Protein AF-A0A842HG14-F1 (afdb_monomer)

Solvent-accessible surface area (backbone atoms only — not comparable to full-atom values): 7677 Å² total; per-residue (Å²): 126,83,76,80,70,75,18,60,29,39,35,36,67,44,61,59,53,73,68,56,35,52,53,49,46,55,50,49,53,50,53,37,66,76,73,44,48,78,63,46,77,57,98,76,32,43,32,33,39,50,93,86,57,79,67,58,69,60,48,26,53,52,16,56,80,34,68,66,30,31,41,40,39,37,35,38,39,71,88,88,61,50,36,40,35,43,30,47,25,38,62,49,42,72,54,77,46,79,43,35,77,90,41,92,61,29,53,62,54,43,24,59,72,45,73,44,46,59,76,51,33,75,77,50,71,53,69,87,58,89,68,75,74,89,126

Radius of gyration: 14.95 Å; Cα contacts (8 Å, |Δi|>4): 233; chains: 1; bounding box: 40×34×32 Å

Nearest PDB structures (foldseek):
  3qds-assembly1_A  TM=2.966E-01  e=2.855E-01  Boletus edulis
  2ofc-assembly1_A  TM=2.972E-01  e=8.937E-01  Agroathelia rolfsii
  4z2q-assembly1_B  TM=2.638E-01  e=9.490E-01  Agroathelia rolfsii
  1xi0-assembly1_A  TM=3.087E-01  e=1.136E+00  Xerocomellus chrysenteron
  1x99-assembly1_A  TM=3.308E-01  e=1.837E+00  Xerocomellus chrysenteron

Sequence (135 aa):
MAEERDINNLITVSGGDDAQRAAAFAALEKLAQDNWNFVRTENGRVNFNTDWEPPFKELKALSKEHPGVEFNLLADAYTNRHWICKATIAEGKSNEEAISLVDDDFDAVFNEIYGCSYEQWEKQPCEPFVKLFAS

Structure (mmCIF, N/CA/C/O backbone):
data_AF-A0A842HG14-F1
#
_entry.id   AF-A0A842HG14-F1
#
loop_
_atom_site.group_PDB
_atom_site.id
_atom_site.type_symbol
_atom_site.label_atom_id
_atom_site.label_alt_id
_atom_site.label_comp_id
_atom_site.label_asym_id
_atom_site.label_entity_id
_atom_site.label_seq_id
_atom_site.pdbx_PDB_ins_code
_atom_site.Cartn_x
_atom_site.Cartn_y
_atom_site.Cartn_z
_atom_site.occupancy
_atom_site.B_iso_or_equiv
_atom_site.auth_seq_id
_atom_site.auth_comp_id
_atom_site.auth_asym_id
_atom_site.auth_atom_id
_atom_site.pdbx_PDB_model_num
ATOM 1 N N . MET A 1 1 ? -17.273 15.426 -18.150 1.00 32.47 1 MET A N 1
ATOM 2 C CA . MET A 1 1 ? -15.947 15.144 -17.568 1.00 32.47 1 MET A CA 1
ATOM 3 C C . MET A 1 1 ? -16.198 14.048 -16.562 1.00 32.47 1 MET A C 1
ATOM 5 O O . MET A 1 1 ? -17.123 14.219 -15.783 1.00 32.47 1 MET A O 1
ATOM 9 N N . ALA A 1 2 ? -15.566 12.885 -16.719 1.00 29.67 2 ALA A N 1
ATOM 10 C CA . ALA A 1 2 ? -15.794 11.774 -15.802 1.00 29.67 2 ALA A CA 1
ATOM 11 C C . ALA A 1 2 ? -15.362 12.241 -14.411 1.00 29.67 2 ALA A C 1
ATOM 13 O O . ALA A 1 2 ? -14.228 12.687 -14.264 1.00 29.67 2 ALA A O 1
ATOM 14 N N . GLU 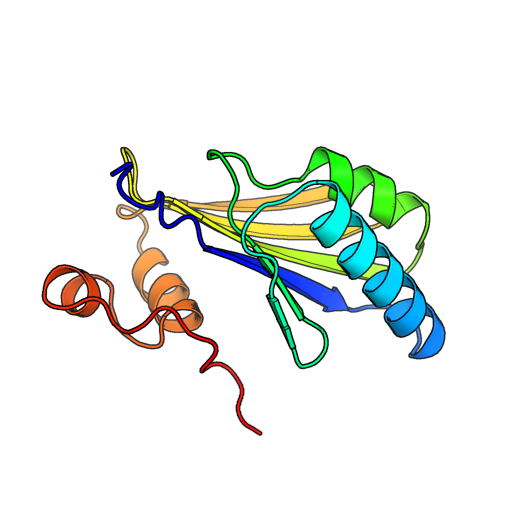A 1 3 ? -16.296 12.237 -13.462 1.00 39.44 3 GLU A N 1
ATOM 15 C CA . GLU A 1 3 ? -15.992 12.438 -12.051 1.00 39.44 3 GLU A CA 1
ATOM 16 C C . GLU A 1 3 ? -14.886 11.449 -11.684 1.00 39.44 3 GLU A C 1
ATOM 18 O O . GLU A 1 3 ? -15.005 10.242 -11.924 1.00 39.44 3 GLU A O 1
ATOM 23 N N . GLU A 1 4 ? -13.772 12.015 -11.235 1.00 42.00 4 GLU A N 1
ATOM 24 C CA . GLU A 1 4 ? -12.605 11.320 -10.720 1.00 42.00 4 GLU A CA 1
ATOM 25 C C . GLU A 1 4 ? -13.105 10.300 -9.692 1.00 42.00 4 GLU A C 1
ATOM 27 O O . GLU A 1 4 ? -13.770 10.642 -8.717 1.00 42.00 4 GLU A O 1
ATOM 32 N N . ARG A 1 5 ? -12.919 9.010 -9.979 1.00 44.62 5 ARG A N 1
ATOM 33 C CA . ARG A 1 5 ? -13.238 7.960 -9.015 1.00 44.62 5 ARG A CA 1
ATOM 34 C C . ARG A 1 5 ? -12.085 7.945 -8.021 1.00 44.62 5 ARG A C 1
ATOM 36 O O . ARG A 1 5 ? -11.055 7.337 -8.303 1.00 44.62 5 ARG A O 1
ATOM 43 N N . ASP A 1 6 ? -12.267 8.669 -6.922 1.00 52.50 6 ASP A N 1
ATOM 44 C CA . ASP A 1 6 ? -11.327 8.829 -5.807 1.00 52.50 6 ASP A CA 1
ATOM 45 C C . ASP A 1 6 ? -11.148 7.511 -5.038 1.00 52.50 6 ASP A C 1
ATOM 47 O O . ASP A 1 6 ? -11.654 7.335 -3.933 1.00 52.50 6 ASP A O 1
ATOM 51 N N . ILE A 1 7 ? -10.487 6.537 -5.658 1.00 57.38 7 ILE A N 1
ATOM 52 C CA . ILE A 1 7 ? -9.964 5.363 -4.961 1.00 57.38 7 ILE A CA 1
ATOM 53 C C . ILE A 1 7 ? -8.496 5.651 -4.733 1.00 57.38 7 ILE A C 1
ATOM 55 O O . ILE A 1 7 ? -7.697 5.563 -5.669 1.00 57.38 7 ILE A O 1
ATOM 59 N N . ASN A 1 8 ? -8.151 6.004 -3.499 1.00 70.75 8 ASN A N 1
ATOM 60 C CA . ASN A 1 8 ? -6.774 6.281 -3.137 1.00 70.75 8 ASN A CA 1
ATOM 61 C C . ASN A 1 8 ? -6.130 4.974 -2.687 1.00 70.75 8 ASN A C 1
ATOM 63 O O . ASN A 1 8 ? -6.413 4.447 -1.613 1.00 70.75 8 ASN A O 1
ATOM 67 N N . ASN A 1 9 ? -5.257 4.423 -3.527 1.00 77.38 9 ASN A N 1
ATOM 68 C CA . ASN A 1 9 ? -4.429 3.296 -3.129 1.00 77.38 9 ASN A CA 1
ATOM 69 C C . ASN A 1 9 ? -3.038 3.798 -2.771 1.00 77.38 9 ASN A C 1
ATOM 71 O O . ASN A 1 9 ? -2.446 4.587 -3.504 1.00 77.38 9 ASN A O 1
ATOM 75 N N . LEU A 1 10 ? -2.498 3.275 -1.679 1.00 85.00 10 LEU A N 1
ATOM 76 C CA . LEU A 1 10 ? -1.158 3.525 -1.181 1.00 85.00 10 LEU A CA 1
ATOM 77 C C . LEU A 1 10 ? -0.474 2.184 -0.931 1.00 85.00 10 LEU A C 1
ATOM 79 O O . LEU A 1 10 ? -1.000 1.326 -0.224 1.00 85.00 10 LEU A O 1
ATOM 83 N N . ILE A 1 11 ? 0.733 2.020 -1.466 1.00 89.19 11 ILE A N 1
ATOM 84 C CA . ILE A 1 11 ? 1.579 0.864 -1.173 1.00 89.19 11 ILE A CA 1
ATOM 85 C C . ILE A 1 11 ? 2.911 1.322 -0.597 1.00 89.19 11 ILE A C 1
ATOM 87 O O . ILE A 1 11 ? 3.549 2.250 -1.103 1.00 89.19 11 ILE A O 1
ATOM 91 N N . THR A 1 12 ? 3.347 0.623 0.447 1.00 91.12 12 THR A N 1
ATOM 92 C CA . THR A 1 12 ? 4.680 0.752 1.045 1.00 91.12 12 THR A CA 1
ATOM 93 C C . THR A 1 12 ? 5.398 -0.592 1.053 1.00 91.12 12 THR A C 1
ATOM 95 O O . THR A 1 12 ? 4.769 -1.645 0.935 1.00 91.12 12 THR A O 1
ATOM 98 N N . VAL A 1 13 ? 6.723 -0.553 1.187 1.00 92.06 13 VAL A N 1
ATOM 99 C CA . VAL A 1 13 ? 7.581 -1.742 1.193 1.00 92.06 13 VAL A CA 1
ATOM 100 C C . VAL A 1 13 ? 8.269 -1.874 2.554 1.00 92.06 13 VAL A C 1
ATOM 102 O O . VAL A 1 13 ? 8.960 -0.952 2.989 1.00 92.06 13 VAL A O 1
ATOM 105 N N . SER A 1 14 ? 8.098 -3.016 3.222 1.00 93.19 14 SER A N 1
ATOM 106 C CA . SER A 1 14 ? 8.737 -3.362 4.504 1.00 93.19 14 SER A CA 1
ATOM 107 C C . SER A 1 14 ? 9.413 -4.736 4.450 1.00 93.19 14 SER A C 1
ATOM 109 O O . SER A 1 14 ? 9.464 -5.375 3.401 1.00 93.19 14 SER A O 1
ATOM 111 N N . GLY A 1 15 ? 9.994 -5.184 5.567 1.00 90.69 15 GLY A N 1
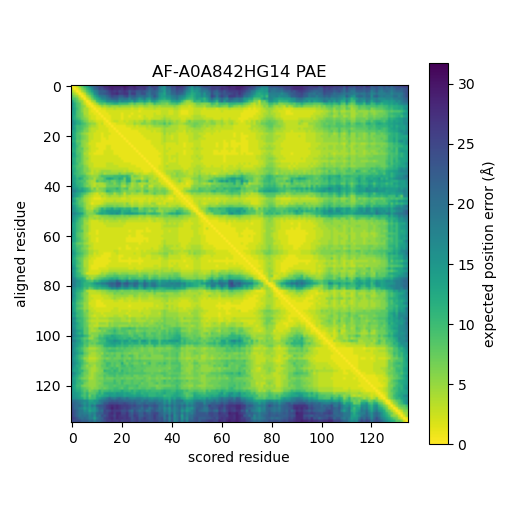ATOM 112 C CA . GLY A 1 15 ? 10.780 -6.423 5.610 1.00 90.69 15 GLY A CA 1
ATOM 113 C C . GLY A 1 15 ? 12.131 -6.295 4.896 1.00 90.69 15 GLY A C 1
ATOM 114 O O . GLY A 1 15 ? 12.512 -5.203 4.475 1.00 90.69 15 GLY A O 1
ATOM 115 N N . GLY A 1 16 ? 12.871 -7.400 4.794 1.00 91.06 16 GLY A N 1
ATOM 116 C CA . GLY A 1 16 ? 14.169 -7.482 4.112 1.00 91.06 16 GLY A CA 1
ATOM 117 C C . GLY A 1 16 ? 15.273 -6.571 4.666 1.00 91.06 16 GLY A C 1
ATOM 118 O O . GLY A 1 16 ? 15.115 -5.875 5.673 1.00 91.06 16 GLY A O 1
ATOM 119 N N . ASP A 1 17 ? 16.419 -6.569 3.992 1.00 95.00 17 ASP A N 1
ATOM 120 C CA . ASP A 1 17 ? 17.450 -5.540 4.152 1.00 95.00 17 ASP A CA 1
ATOM 121 C C . ASP A 1 17 ? 17.188 -4.309 3.255 1.00 95.00 17 ASP A C 1
ATOM 123 O O . ASP A 1 17 ? 16.251 -4.281 2.452 1.00 95.00 17 ASP A O 1
ATOM 127 N N . ASP A 1 18 ? 18.001 -3.256 3.404 1.00 91.38 18 ASP A N 1
ATOM 128 C CA . ASP A 1 18 ? 17.850 -2.007 2.640 1.00 91.38 18 ASP A CA 1
ATOM 129 C C . ASP A 1 18 ? 17.949 -2.213 1.121 1.00 91.38 18 ASP A C 1
ATOM 131 O O . ASP A 1 18 ? 17.229 -1.563 0.362 1.00 91.38 18 ASP A O 1
ATOM 135 N N . ALA A 1 19 ? 18.816 -3.121 0.665 1.00 93.75 19 ALA A N 1
ATOM 136 C CA . ALA A 1 19 ? 19.017 -3.371 -0.758 1.00 93.75 19 ALA A CA 1
ATOM 137 C C . ALA A 1 19 ? 17.828 -4.136 -1.353 1.00 93.75 19 ALA A C 1
ATOM 139 O O . ALA A 1 19 ? 17.351 -3.796 -2.438 1.00 93.75 19 ALA A O 1
ATOM 140 N N . GLN A 1 20 ? 17.313 -5.128 -0.624 1.00 94.62 20 GLN A N 1
ATOM 141 C CA . GLN A 1 20 ? 16.110 -5.869 -0.993 1.00 94.62 20 GLN A CA 1
ATOM 142 C C . GLN A 1 20 ? 14.893 -4.946 -1.070 1.00 94.62 20 GLN A C 1
ATOM 144 O O . GLN A 1 20 ? 14.166 -4.985 -2.065 1.00 94.62 20 GLN A O 1
ATOM 149 N N . ARG A 1 21 ? 14.702 -4.073 -0.069 1.00 94.06 21 ARG A N 1
ATOM 150 C CA . ARG A 1 21 ? 13.618 -3.079 -0.079 1.00 94.06 21 ARG A CA 1
ATOM 151 C C . ARG A 1 21 ? 13.736 -2.111 -1.244 1.00 94.06 21 ARG A C 1
ATOM 153 O O . ARG A 1 21 ? 12.747 -1.888 -1.932 1.00 94.06 21 ARG A O 1
ATOM 160 N N . ALA A 1 22 ? 14.923 -1.560 -1.492 1.00 92.62 22 ALA A N 1
ATOM 161 C CA . ALA A 1 22 ? 15.134 -0.624 -2.594 1.00 92.62 22 ALA A CA 1
ATOM 162 C C . ALA A 1 22 ? 14.832 -1.268 -3.959 1.00 92.62 22 ALA A C 1
ATOM 164 O O . ALA A 1 22 ? 14.179 -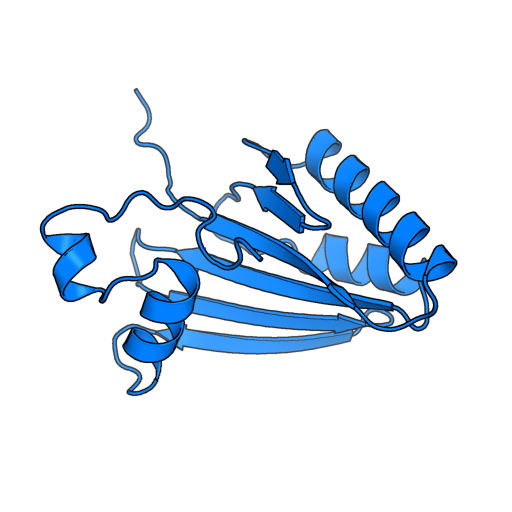0.655 -4.802 1.00 92.62 22 ALA A O 1
ATOM 165 N N . ALA A 1 23 ? 15.250 -2.522 -4.162 1.00 94.75 23 ALA A N 1
ATOM 166 C CA . ALA A 1 23 ? 14.962 -3.263 -5.388 1.00 94.75 23 ALA A CA 1
ATOM 167 C C . ALA A 1 23 ? 13.461 -3.551 -5.558 1.00 94.75 23 ALA A C 1
ATOM 169 O O . ALA A 1 23 ? 12.917 -3.349 -6.643 1.00 94.75 23 ALA A O 1
ATOM 170 N N . ALA A 1 24 ? 12.788 -3.989 -4.491 1.00 94.88 24 ALA A N 1
ATOM 171 C CA . ALA A 1 24 ? 11.348 -4.238 -4.498 1.00 94.88 24 ALA A CA 1
ATOM 172 C C . ALA A 1 24 ? 10.541 -2.957 -4.740 1.00 94.88 24 ALA A C 1
ATOM 174 O O . ALA A 1 24 ? 9.555 -2.970 -5.476 1.00 94.88 24 ALA A O 1
ATOM 175 N N . PHE A 1 25 ? 10.988 -1.838 -4.167 1.00 93.88 25 PHE A N 1
ATOM 176 C CA . PHE A 1 25 ? 10.370 -0.539 -4.377 1.00 93.88 25 PHE A CA 1
ATOM 177 C C . PHE A 1 25 ? 10.472 -0.086 -5.836 1.00 93.88 25 PHE A C 1
ATOM 179 O O . PHE A 1 25 ? 9.457 0.248 -6.436 1.00 93.88 25 PHE A O 1
ATOM 186 N N . ALA A 1 26 ? 11.657 -0.173 -6.445 1.00 93.44 26 ALA A N 1
ATOM 187 C CA . ALA A 1 26 ? 11.840 0.178 -7.854 1.00 93.44 26 ALA A CA 1
ATOM 188 C C . ALA A 1 26 ? 10.980 -0.689 -8.797 1.00 93.44 26 ALA A C 1
ATOM 190 O O . ALA A 1 26 ? 10.457 -0.207 -9.805 1.00 93.44 26 ALA A O 1
ATOM 191 N N . ALA A 1 27 ? 10.808 -1.975 -8.474 1.00 94.75 27 ALA A N 1
ATOM 192 C CA . ALA A 1 27 ? 9.945 -2.870 -9.238 1.00 94.75 27 ALA A CA 1
ATOM 193 C C . ALA A 1 27 ? 8.454 -2.517 -9.079 1.00 94.75 27 ALA A C 1
ATOM 195 O O . ALA A 1 27 ? 7.719 -2.517 -10.067 1.00 94.75 27 ALA A O 1
ATOM 196 N N . LEU A 1 28 ? 8.023 -2.149 -7.867 1.00 94.19 28 LEU A N 1
ATOM 197 C CA . LEU A 1 28 ? 6.676 -1.645 -7.595 1.00 94.19 28 LEU A CA 1
ATOM 198 C C . LEU A 1 28 ? 6.388 -0.334 -8.336 1.00 94.19 28 LEU A C 1
ATOM 200 O O . LEU A 1 28 ? 5.326 -0.201 -8.936 1.00 94.19 28 LEU A O 1
ATOM 204 N N . GLU A 1 29 ? 7.322 0.619 -8.319 1.00 90.94 29 GLU A N 1
ATOM 205 C CA . GLU A 1 29 ? 7.192 1.887 -9.046 1.00 90.94 29 GLU A CA 1
ATOM 206 C C . GLU A 1 29 ? 6.975 1.651 -10.538 1.00 90.94 29 GLU A C 1
ATOM 208 O O . GLU A 1 29 ? 6.065 2.224 -11.137 1.00 90.94 29 GLU A O 1
ATOM 213 N N . LYS A 1 30 ? 7.790 0.774 -11.131 1.00 92.12 30 LYS A N 1
ATOM 214 C CA . LYS A 1 30 ? 7.668 0.421 -12.542 1.00 92.12 30 LYS A CA 1
ATOM 215 C C . LYS A 1 30 ? 6.333 -0.260 -12.840 1.00 92.12 30 LYS A C 1
ATOM 217 O O . LYS A 1 30 ? 5.645 0.136 -13.774 1.00 92.12 30 LYS A O 1
ATOM 222 N N . LEU A 1 31 ? 5.956 -1.253 -12.034 1.00 91.25 31 LEU A N 1
ATOM 223 C CA . LEU A 1 31 ? 4.674 -1.948 -12.153 1.00 91.25 31 LEU A CA 1
ATOM 224 C C . LEU A 1 31 ? 3.506 -0.954 -12.132 1.00 91.25 31 LEU A C 1
ATOM 226 O O . LEU A 1 31 ? 2.606 -1.057 -12.964 1.00 91.25 31 LEU A O 1
ATOM 230 N N . ALA A 1 32 ? 3.548 0.017 -11.221 1.00 88.50 32 ALA A N 1
ATOM 231 C CA . ALA A 1 32 ? 2.530 1.046 -11.116 1.00 88.50 32 ALA A CA 1
ATOM 232 C C . ALA A 1 32 ? 2.485 1.930 -12.364 1.00 88.50 32 ALA A C 1
ATOM 234 O O . ALA A 1 32 ? 1.418 2.091 -12.948 1.00 88.50 32 ALA A O 1
ATOM 235 N N . GLN A 1 33 ? 3.630 2.455 -12.809 1.00 85.38 33 GLN A N 1
ATOM 236 C CA . GLN A 1 33 ? 3.721 3.307 -14.002 1.00 85.38 33 GLN A CA 1
ATOM 237 C C . GLN A 1 33 ? 3.245 2.606 -15.282 1.00 85.38 33 GLN A C 1
ATOM 239 O O . GLN A 1 33 ? 2.668 3.256 -16.151 1.00 85.38 33 GLN A O 1
ATOM 244 N N . ASP A 1 34 ? 3.475 1.296 -15.391 1.00 88.81 34 ASP A N 1
ATOM 245 C CA . ASP A 1 34 ? 3.100 0.505 -16.564 1.00 88.81 34 ASP A CA 1
ATOM 246 C C . ASP A 1 34 ? 1.597 0.156 -16.596 1.00 88.81 34 ASP A C 1
ATOM 248 O O . ASP A 1 34 ? 1.053 -0.077 -17.677 1.00 88.81 34 ASP A O 1
ATOM 252 N N . ASN A 1 35 ? 0.921 0.084 -15.439 1.00 84.50 35 ASN A N 1
ATOM 253 C CA . ASN A 1 35 ? -0.410 -0.534 -15.341 1.00 84.50 35 ASN A CA 1
ATOM 254 C C . ASN A 1 35 ? -1.502 0.346 -14.723 1.00 84.50 35 ASN A C 1
ATOM 256 O O . ASN A 1 35 ? -2.682 0.061 -14.940 1.00 84.50 35 ASN A O 1
ATOM 260 N N . TRP A 1 36 ? -1.157 1.365 -13.935 1.00 84.44 36 TRP A N 1
ATOM 261 C CA . TRP A 1 36 ? -2.124 2.121 -13.136 1.00 84.44 36 TRP A CA 1
ATOM 262 C C . TRP A 1 36 ? -2.131 3.605 -13.499 1.00 84.44 36 TRP A C 1
ATOM 264 O O . TRP A 1 36 ? -1.161 4.161 -14.012 1.00 84.44 36 TRP A O 1
ATOM 274 N N . ASN A 1 37 ? -3.257 4.261 -13.228 1.00 70.25 37 ASN A N 1
ATOM 275 C CA . ASN A 1 37 ? -3.433 5.681 -13.506 1.00 70.25 37 ASN A CA 1
ATOM 276 C C . ASN A 1 37 ? -3.071 6.522 -12.273 1.00 70.25 37 ASN A C 1
ATOM 278 O O . ASN A 1 37 ? -3.211 6.066 -11.139 1.00 70.25 37 ASN A O 1
ATOM 282 N N . PHE A 1 38 ? -2.649 7.770 -12.502 1.00 65.31 38 PHE A N 1
ATOM 283 C CA . PHE A 1 38 ? -2.346 8.750 -11.444 1.00 65.31 38 PHE A CA 1
ATOM 284 C C . PHE A 1 38 ? -1.288 8.282 -10.435 1.00 65.31 38 PHE A C 1
ATOM 286 O O . PHE A 1 38 ? -1.415 8.474 -9.229 1.00 65.31 38 PHE A O 1
ATOM 293 N N . VAL A 1 39 ? -0.213 7.679 -10.942 1.00 74.25 39 VAL A N 1
ATOM 294 C CA . VAL A 1 39 ? 0.866 7.170 -10.096 1.00 74.25 39 VAL A CA 1
ATOM 295 C C . VAL A 1 39 ? 1.715 8.314 -9.551 1.00 74.25 39 VAL A C 1
ATOM 297 O O . VAL A 1 39 ? 2.336 9.057 -10.315 1.00 74.25 39 VAL A O 1
ATOM 300 N N . ARG A 1 40 ? 1.802 8.417 -8.225 1.00 74.00 40 ARG A N 1
ATOM 301 C CA . ARG A 1 40 ? 2.736 9.309 -7.536 1.00 74.00 40 ARG A CA 1
ATOM 302 C C . ARG A 1 40 ? 3.612 8.530 -6.573 1.00 74.00 40 ARG A C 1
ATOM 304 O O . ARG A 1 40 ? 3.123 7.961 -5.595 1.00 74.00 40 ARG A O 1
ATOM 311 N N . THR A 1 41 ? 4.916 8.620 -6.800 1.00 75.94 41 THR A N 1
ATOM 312 C CA . THR A 1 41 ? 5.917 8.079 -5.890 1.00 75.94 41 THR A CA 1
ATOM 313 C C . THR A 1 41 ? 6.533 9.169 -5.023 1.00 75.94 41 THR A C 1
ATOM 315 O O . THR A 1 41 ? 7.002 10.182 -5.538 1.00 75.94 41 THR A O 1
ATOM 318 N N . GLU A 1 42 ? 6.584 8.947 -3.710 1.00 72.69 42 GLU A N 1
ATOM 319 C CA . GLU A 1 42 ? 7.313 9.805 -2.775 1.00 72.69 42 GLU A CA 1
ATOM 320 C C . GLU A 1 42 ? 7.711 9.026 -1.512 1.00 72.69 42 GLU A C 1
ATOM 322 O O . GLU A 1 42 ? 6.930 8.220 -1.012 1.00 72.69 42 GLU A O 1
ATOM 327 N N . ASN A 1 43 ? 8.917 9.264 -0.982 1.00 73.25 43 ASN A N 1
ATOM 328 C CA . ASN A 1 43 ? 9.382 8.746 0.317 1.00 73.25 43 ASN A CA 1
ATOM 329 C C . ASN A 1 43 ? 9.169 7.230 0.539 1.00 73.25 43 ASN A C 1
ATOM 331 O O . ASN A 1 43 ? 8.723 6.813 1.609 1.00 73.25 43 ASN A O 1
ATOM 335 N N . GLY A 1 44 ? 9.473 6.397 -0.466 1.00 74.31 44 GLY A N 1
ATOM 336 C CA . GLY A 1 44 ? 9.327 4.937 -0.359 1.00 74.31 44 GLY A CA 1
ATOM 337 C C . GLY A 1 44 ? 7.879 4.449 -0.461 1.00 74.31 44 GLY A C 1
ATOM 338 O O . GLY A 1 44 ? 7.537 3.395 0.079 1.00 74.31 44 GLY A O 1
ATOM 339 N N . ARG A 1 45 ? 7.018 5.219 -1.137 1.00 79.56 45 ARG A N 1
ATOM 340 C CA . ARG A 1 45 ? 5.592 4.923 -1.301 1.00 79.56 45 ARG A CA 1
ATOM 341 C C . ARG A 1 45 ? 5.130 5.106 -2.729 1.00 79.56 45 ARG A C 1
ATOM 343 O O . ARG A 1 45 ? 5.622 5.999 -3.410 1.00 79.56 45 ARG A O 1
ATOM 350 N N . VAL A 1 46 ? 4.134 4.327 -3.128 1.00 83.44 46 VAL A N 1
ATOM 351 C CA . VAL A 1 46 ? 3.473 4.445 -4.430 1.00 83.44 46 VAL A CA 1
ATOM 352 C C . VAL A 1 46 ? 1.984 4.680 -4.206 1.00 83.44 46 VAL A C 1
ATOM 354 O O . VAL A 1 46 ? 1.318 3.839 -3.607 1.00 83.44 46 VAL A O 1
ATOM 357 N N . ASN A 1 47 ? 1.481 5.821 -4.677 1.00 81.25 47 ASN A N 1
ATOM 358 C CA . ASN A 1 47 ? 0.058 6.162 -4.683 1.00 81.25 47 ASN A CA 1
ATOM 359 C C . ASN A 1 47 ? -0.504 6.024 -6.095 1.00 81.25 47 ASN A C 1
ATOM 361 O O . ASN A 1 47 ? 0.203 6.374 -7.038 1.00 81.25 47 ASN A O 1
ATOM 365 N N . PHE A 1 48 ? -1.729 5.530 -6.249 1.00 78.38 48 PHE A N 1
ATOM 366 C CA . PHE A 1 48 ? -2.354 5.305 -7.557 1.00 78.38 48 PHE A CA 1
ATOM 367 C C . PHE A 1 48 ? -3.871 5.128 -7.440 1.00 78.38 48 PHE A C 1
ATOM 369 O O . PHE A 1 48 ? -4.388 4.733 -6.392 1.00 78.38 48 PHE A O 1
ATOM 376 N N . ASN A 1 49 ? -4.566 5.331 -8.559 1.00 73.75 49 ASN A N 1
ATOM 377 C CA . ASN A 1 49 ? -6.001 5.081 -8.660 1.00 73.75 49 ASN A CA 1
ATOM 378 C C . ASN A 1 49 ? -6.251 3.738 -9.356 1.00 73.75 49 ASN A C 1
ATOM 380 O O . ASN A 1 49 ? -5.618 3.430 -10.372 1.00 73.75 49 ASN A O 1
ATOM 384 N N . THR A 1 50 ? -7.206 2.958 -8.846 1.00 65.19 50 THR A N 1
ATOM 385 C CA . THR A 1 50 ? -7.693 1.736 -9.507 1.00 65.19 50 THR A CA 1
ATOM 386 C C . THR A 1 50 ? -9.183 1.798 -9.785 1.00 65.19 50 THR A C 1
ATOM 388 O O . THR A 1 50 ? -9.937 2.512 -9.130 1.00 65.19 50 THR A O 1
ATOM 391 N N . ASP A 1 51 ? -9.622 1.004 -10.759 1.00 63.81 51 ASP A N 1
ATOM 392 C CA . ASP A 1 51 ? -11.033 0.786 -11.052 1.00 63.81 51 ASP A CA 1
ATOM 393 C C . ASP A 1 51 ? -11.639 -0.206 -10.044 1.00 63.81 51 ASP A C 1
ATOM 395 O O . ASP A 1 51 ? -11.961 -1.337 -10.396 1.00 63.81 51 ASP A O 1
ATOM 399 N N . TRP A 1 52 ? -11.813 0.229 -8.791 1.00 64.56 52 TRP A N 1
ATOM 400 C CA . TRP A 1 52 ? -12.516 -0.470 -7.694 1.00 64.56 52 TRP A CA 1
ATOM 401 C C . TRP A 1 52 ? -11.824 -1.626 -6.983 1.00 64.56 52 TRP A C 1
ATOM 403 O O . TRP A 1 52 ? -12.133 -1.859 -5.814 1.00 64.56 52 TRP A O 1
ATOM 413 N N . GLU A 1 53 ? -10.921 -2.345 -7.636 1.00 75.31 53 GLU A N 1
ATOM 414 C CA . GLU A 1 53 ? -10.237 -3.479 -7.014 1.00 75.31 53 GLU A CA 1
ATOM 415 C C . GLU A 1 53 ? -8.786 -3.114 -6.666 1.00 75.31 53 GLU A C 1
ATOM 417 O O . GLU A 1 53 ? -8.070 -2.561 -7.510 1.00 75.31 53 GLU A O 1
ATOM 422 N N . PRO A 1 54 ? -8.315 -3.407 -5.439 1.00 81.88 54 PRO A N 1
ATOM 423 C CA . PRO A 1 54 ? -6.897 -3.296 -5.130 1.00 81.88 54 PRO A CA 1
ATOM 424 C C . PRO A 1 54 ? -6.089 -4.306 -5.971 1.00 81.88 54 PRO A C 1
ATOM 426 O O . PRO A 1 54 ? -6.579 -5.410 -6.237 1.00 81.88 54 PRO A O 1
ATOM 429 N N . PRO A 1 55 ? -4.840 -3.998 -6.368 1.00 87.94 55 PRO A N 1
ATOM 430 C CA . PRO A 1 55 ? -4.067 -4.801 -7.324 1.00 87.94 55 PRO A CA 1
ATOM 431 C C . PRO A 1 55 ? -3.424 -6.044 -6.681 1.00 87.94 55 PRO A C 1
ATOM 433 O O . PRO A 1 55 ? -2.221 -6.300 -6.782 1.00 87.94 55 PRO A O 1
ATOM 436 N N . PHE A 1 56 ? -4.212 -6.842 -5.959 1.00 89.88 56 PHE A N 1
ATOM 437 C CA . PHE A 1 56 ? -3.714 -7.988 -5.199 1.00 89.88 56 PHE A CA 1
ATOM 438 C C . PHE A 1 56 ? -3.000 -9.013 -6.071 1.00 89.88 56 PHE A C 1
ATOM 440 O O . PHE A 1 56 ? -2.053 -9.653 -5.617 1.00 89.88 56 PHE A O 1
ATOM 447 N N . LYS A 1 57 ? -3.457 -9.210 -7.310 1.00 91.81 57 LYS A N 1
ATOM 448 C CA . LYS A 1 57 ? -2.876 -10.196 -8.222 1.00 91.81 57 LYS A CA 1
ATOM 449 C C . LYS A 1 57 ? -1.452 -9.803 -8.608 1.00 91.81 57 LYS A C 1
ATOM 451 O O . LYS A 1 57 ? -0.549 -10.637 -8.540 1.00 91.81 57 LYS A O 1
ATOM 456 N N . GLU A 1 58 ? -1.260 -8.545 -8.974 1.00 92.81 58 GLU A N 1
ATOM 457 C CA . GLU A 1 58 ? 0.015 -7.965 -9.370 1.00 92.81 58 GLU A CA 1
ATOM 458 C C . GLU A 1 58 ? 0.977 -7.936 -8.174 1.00 92.81 58 GLU A C 1
ATOM 460 O O . GLU A 1 58 ? 2.117 -8.381 -8.295 1.00 92.81 58 GLU A O 1
ATOM 465 N N . LEU A 1 59 ? 0.502 -7.547 -6.984 1.00 93.38 59 LEU A N 1
ATOM 466 C CA . LEU A 1 59 ? 1.319 -7.542 -5.761 1.00 93.38 59 LEU A CA 1
ATOM 467 C C . LEU A 1 59 ? 1.701 -8.950 -5.288 1.00 93.38 59 LEU A C 1
ATOM 469 O O . LEU A 1 59 ? 2.822 -9.183 -4.831 1.00 93.38 59 LEU A O 1
ATOM 473 N N . LYS A 1 60 ? 0.810 -9.938 -5.432 1.00 95.62 60 LYS A N 1
ATOM 474 C CA . LYS A 1 60 ? 1.135 -11.348 -5.154 1.00 95.62 60 LYS A CA 1
ATOM 475 C C . LYS A 1 60 ? 2.153 -11.903 -6.150 1.00 95.62 60 LYS A C 1
ATOM 477 O O . LYS A 1 60 ? 2.936 -12.770 -5.778 1.00 95.62 60 LYS A O 1
ATOM 482 N N . ALA A 1 61 ? 2.150 -11.452 -7.403 1.00 96.06 61 ALA A N 1
ATOM 483 C CA . ALA A 1 61 ? 3.191 -11.824 -8.359 1.00 96.06 61 ALA A CA 1
ATOM 484 C C . ALA A 1 61 ? 4.532 -11.186 -7.972 1.00 96.06 61 ALA A C 1
ATOM 486 O O . ALA A 1 61 ? 5.510 -11.906 -7.780 1.00 96.06 61 ALA A O 1
ATOM 487 N N . LEU A 1 62 ? 4.539 -9.872 -7.738 1.00 95.56 62 LEU A N 1
ATOM 488 C CA . LEU A 1 62 ? 5.735 -9.115 -7.376 1.00 95.56 62 LEU A CA 1
ATOM 489 C C . LEU A 1 62 ? 6.387 -9.628 -6.079 1.00 95.56 62 LEU A C 1
ATOM 491 O O . LEU A 1 62 ? 7.597 -9.827 -6.017 1.00 95.56 62 LEU A O 1
ATOM 495 N N . SER A 1 63 ? 5.593 -9.943 -5.054 1.00 96.44 63 SER A N 1
ATOM 496 C CA . SER A 1 63 ? 6.103 -10.487 -3.783 1.00 96.44 63 SER A CA 1
ATOM 497 C C . SER A 1 63 ? 6.757 -11.864 -3.881 1.00 96.44 63 SER A C 1
ATOM 499 O O . SER A 1 63 ? 7.525 -12.227 -2.994 1.00 96.44 63 SER A O 1
ATOM 501 N N . LYS A 1 64 ? 6.511 -12.636 -4.945 1.00 96.75 64 LYS A N 1
ATOM 502 C CA . LYS A 1 64 ? 7.250 -13.888 -5.190 1.00 96.75 64 LYS A CA 1
ATOM 503 C C . LYS A 1 64 ? 8.646 -13.635 -5.752 1.00 96.75 64 LYS A C 1
ATOM 505 O O . LYS A 1 64 ? 9.531 -14.461 -5.553 1.00 96.75 64 LYS A O 1
ATOM 510 N N . GLU A 1 65 ? 8.834 -12.522 -6.455 1.00 96.56 65 GLU A N 1
ATOM 511 C CA . GLU A 1 65 ? 10.119 -12.118 -7.039 1.00 96.56 65 GLU A CA 1
ATOM 512 C C . GLU A 1 65 ? 11.038 -11.468 -5.994 1.00 96.56 65 GLU A C 1
ATOM 514 O O . GLU A 1 65 ? 12.260 -11.506 -6.130 1.00 96.56 65 GLU A O 1
ATOM 519 N N . HIS A 1 66 ? 10.451 -10.945 -4.913 1.00 95.75 66 HIS A N 1
ATOM 520 C CA . HIS A 1 66 ? 11.146 -10.296 -3.802 1.00 95.75 66 HIS A CA 1
ATOM 521 C C . HIS A 1 66 ? 10.888 -11.022 -2.464 1.00 95.75 66 HIS A C 1
ATOM 523 O O . HIS A 1 66 ? 10.187 -10.491 -1.601 1.00 95.75 66 HIS A O 1
ATOM 529 N N . PRO A 1 67 ? 11.429 -12.241 -2.261 1.00 93.12 67 PRO A N 1
ATOM 530 C CA . PRO A 1 67 ? 11.247 -12.980 -1.012 1.00 93.12 67 PRO A CA 1
ATOM 531 C C . PRO A 1 67 ? 11.877 -12.245 0.179 1.00 93.12 67 PRO A C 1
ATOM 533 O O . PRO A 1 67 ? 12.923 -11.604 0.052 1.00 93.12 67 PRO A O 1
ATOM 536 N N . GLY A 1 68 ? 11.243 -12.358 1.348 1.00 92.19 68 GLY A N 1
ATOM 537 C CA . GLY A 1 68 ? 11.636 -11.639 2.564 1.00 92.19 68 GLY A CA 1
ATOM 538 C C . GLY A 1 68 ? 11.208 -10.167 2.620 1.00 92.19 68 GLY A C 1
ATOM 539 O O . GLY A 1 68 ? 11.437 -9.527 3.645 1.00 92.19 68 GLY A O 1
ATOM 540 N N . VAL A 1 69 ? 10.581 -9.640 1.564 1.00 95.62 69 VAL A N 1
ATOM 541 C CA . VAL A 1 69 ? 9.984 -8.299 1.515 1.00 95.62 69 VAL A CA 1
ATOM 542 C C . VAL A 1 69 ? 8.460 -8.402 1.589 1.00 95.62 69 VAL A C 1
ATOM 544 O O . VAL A 1 69 ? 7.854 -9.360 1.106 1.00 95.62 69 VAL A O 1
ATOM 547 N N . GLU A 1 70 ? 7.843 -7.387 2.181 1.00 96.44 70 GLU A N 1
ATOM 548 C CA . GLU A 1 70 ? 6.401 -7.255 2.339 1.00 96.44 70 GLU A CA 1
ATOM 549 C C . GLU A 1 70 ? 5.908 -5.996 1.619 1.00 96.44 70 GLU A C 1
ATOM 551 O O . GLU A 1 70 ? 6.510 -4.925 1.724 1.00 96.44 70 GLU A O 1
ATOM 556 N N . PHE A 1 71 ? 4.789 -6.117 0.910 1.00 94.50 71 PHE A N 1
ATOM 557 C CA . PHE A 1 71 ? 4.059 -4.991 0.335 1.00 94.50 71 PHE A CA 1
ATOM 558 C C . PHE A 1 71 ? 2.842 -4.715 1.208 1.00 94.50 71 PHE A C 1
ATOM 560 O O . PHE A 1 71 ? 1.948 -5.558 1.296 1.00 94.50 71 PHE A O 1
ATOM 567 N N . ASN A 1 72 ? 2.802 -3.548 1.846 1.00 92.56 72 ASN A N 1
ATOM 568 C CA . ASN A 1 72 ? 1.655 -3.131 2.647 1.00 92.56 72 ASN A CA 1
ATOM 569 C C . ASN A 1 72 ? 0.787 -2.206 1.812 1.00 92.56 72 ASN A C 1
ATOM 571 O O . ASN A 1 72 ? 1.215 -1.107 1.457 1.00 92.56 72 ASN A O 1
ATOM 575 N N . LEU A 1 73 ? -0.405 -2.687 1.495 1.00 89.62 73 LEU A N 1
ATOM 576 C CA . LEU A 1 73 ? -1.423 -2.002 0.726 1.00 89.62 73 LEU A CA 1
ATOM 577 C C . LEU A 1 73 ? -2.458 -1.395 1.666 1.00 89.62 73 LEU A C 1
ATOM 579 O O . LEU A 1 73 ? -2.955 -2.050 2.583 1.00 89.62 73 LEU A O 1
ATOM 583 N N . LEU A 1 74 ? -2.809 -0.160 1.362 1.00 84.94 74 LEU A N 1
ATOM 584 C CA . LEU A 1 74 ? -3.930 0.565 1.917 1.00 84.94 74 LEU A CA 1
ATOM 585 C C . LEU A 1 74 ? -4.758 1.068 0.739 1.00 84.94 74 LEU A C 1
ATOM 587 O O . LEU A 1 74 ? -4.213 1.703 -0.158 1.00 84.94 74 LEU A O 1
ATOM 591 N N . ALA A 1 75 ? -6.035 0.727 0.702 1.00 82.56 75 ALA A N 1
ATOM 592 C CA . ALA A 1 75 ? -6.928 1.064 -0.398 1.00 82.56 75 ALA A CA 1
ATOM 593 C C . ALA A 1 75 ? -8.279 1.499 0.150 1.00 82.56 75 ALA A C 1
ATOM 595 O O . ALA A 1 75 ? -8.705 0.997 1.186 1.00 82.56 75 ALA A O 1
ATOM 596 N N . ASP A 1 76 ? -8.983 2.369 -0.556 1.00 78.00 76 ASP A N 1
ATOM 597 C CA . ASP A 1 76 ? -10.319 2.798 -0.166 1.00 78.00 76 ASP A CA 1
ATOM 598 C C . ASP A 1 76 ? -11.233 3.012 -1.370 1.00 78.00 76 ASP A C 1
ATOM 600 O O . ASP A 1 76 ? -10.772 3.225 -2.486 1.00 78.00 76 ASP A O 1
ATOM 604 N N . ALA A 1 77 ? -12.544 2.902 -1.157 1.00 74.31 77 ALA A N 1
ATOM 605 C CA . ALA A 1 77 ? -13.530 3.211 -2.184 1.00 74.31 77 ALA A CA 1
ATOM 606 C C . ALA A 1 77 ? -14.803 3.812 -1.581 1.00 74.31 77 ALA A C 1
ATOM 608 O O . ALA A 1 77 ? -15.331 3.314 -0.585 1.00 74.31 77 ALA A O 1
ATOM 609 N N . TYR A 1 78 ? -15.331 4.850 -2.242 1.00 67.12 78 TYR A N 1
ATOM 610 C CA . TYR A 1 78 ? -16.396 5.716 -1.707 1.00 67.12 78 TYR A CA 1
ATOM 611 C C . TYR A 1 78 ? -17.682 5.761 -2.549 1.00 67.12 78 TYR A C 1
ATOM 613 O O . TYR A 1 78 ? -18.629 6.472 -2.232 1.00 67.12 78 TYR A O 1
ATOM 621 N N . THR A 1 79 ? -17.780 4.975 -3.621 1.00 55.50 79 THR A N 1
ATOM 622 C CA . THR A 1 79 ? -18.787 5.209 -4.674 1.00 55.50 79 THR A CA 1
ATOM 623 C C . THR A 1 79 ? -20.089 4.393 -4.581 1.00 55.50 79 THR A C 1
ATOM 625 O O . THR A 1 79 ? -21.030 4.706 -5.294 1.00 55.50 79 THR A O 1
ATOM 628 N N . ASN A 1 80 ? -20.188 3.357 -3.733 1.00 52.12 80 ASN A N 1
ATOM 629 C CA . ASN A 1 80 ? -21.417 2.538 -3.536 1.00 52.12 80 ASN A CA 1
ATOM 630 C C . ASN A 1 80 ? -21.461 1.837 -2.170 1.00 52.12 80 ASN A C 1
ATOM 632 O O . ASN A 1 80 ? -22.531 1.507 -1.660 1.00 52.12 80 ASN A O 1
ATOM 636 N N . ARG A 1 81 ? -20.289 1.565 -1.596 1.00 60.50 81 ARG A N 1
ATOM 637 C CA . ARG A 1 81 ? -20.072 1.116 -0.223 1.00 60.50 81 ARG A CA 1
ATOM 638 C C . ARG A 1 81 ? -18.768 1.750 0.200 1.00 60.50 81 ARG A C 1
ATOM 640 O O . ARG A 1 81 ? -17.798 1.632 -0.536 1.00 60.50 81 ARG A O 1
ATOM 647 N N . HIS A 1 82 ? -18.794 2.426 1.330 1.00 76.31 82 HIS A N 1
ATOM 648 C CA . HIS A 1 82 ? -17.624 3.067 1.887 1.00 76.31 82 HIS A CA 1
ATOM 649 C C . HIS A 1 82 ? -16.825 2.009 2.629 1.00 76.31 82 HIS A C 1
ATOM 651 O O . HIS A 1 82 ? -17.316 1.437 3.612 1.00 76.31 82 HIS A O 1
ATOM 657 N N . TRP A 1 83 ? -15.647 1.702 2.109 1.00 80.88 83 TRP A N 1
ATOM 658 C CA . TRP A 1 83 ? -14.756 0.737 2.725 1.00 80.88 83 TRP A CA 1
ATOM 659 C C . TRP A 1 83 ? -13.303 1.163 2.582 1.00 80.88 83 TRP A C 1
ATOM 661 O O . TRP A 1 83 ? -12.941 1.901 1.667 1.00 80.88 83 TRP A O 1
ATOM 671 N N . ILE A 1 84 ? -12.493 0.654 3.502 1.00 81.00 84 ILE A N 1
ATOM 672 C CA . ILE A 1 84 ? -11.040 0.732 3.502 1.00 81.00 84 ILE A CA 1
ATOM 673 C C . ILE A 1 84 ? -10.510 -0.698 3.604 1.00 81.00 84 ILE A C 1
ATOM 675 O O . ILE A 1 84 ? -11.018 -1.498 4.385 1.00 81.00 84 ILE A O 1
ATOM 679 N N . CYS A 1 85 ? -9.512 -1.046 2.804 1.00 84.75 85 CYS A N 1
ATOM 680 C CA . CYS A 1 85 ? -8.809 -2.313 2.882 1.00 84.75 85 CYS A CA 1
ATOM 681 C C . CYS A 1 85 ? -7.363 -2.080 3.298 1.00 84.75 85 CYS A C 1
ATOM 683 O O . CYS A 1 85 ? -6.672 -1.224 2.745 1.00 84.75 85 CYS A O 1
ATOM 685 N N . LYS A 1 86 ? -6.909 -2.890 4.250 1.00 86.88 86 LYS A N 1
ATOM 686 C CA . LYS A 1 86 ? -5.511 -3.061 4.624 1.00 86.88 86 LYS A CA 1
ATOM 687 C C . LYS A 1 86 ? -5.076 -4.449 4.194 1.00 86.88 86 LYS A C 1
ATOM 689 O O . LYS A 1 86 ? -5.781 -5.426 4.434 1.00 86.88 86 LYS A O 1
ATOM 694 N N . ALA A 1 87 ? -3.912 -4.560 3.575 1.00 90.88 87 ALA A N 1
ATOM 695 C CA . ALA A 1 87 ? -3.339 -5.863 3.304 1.00 90.88 87 ALA A CA 1
ATOM 696 C C . ALA A 1 87 ? -1.822 -5.867 3.407 1.00 90.88 87 ALA A C 1
ATOM 698 O O . ALA A 1 87 ? -1.157 -4.969 2.902 1.00 90.88 87 ALA A O 1
ATOM 699 N N . THR A 1 88 ? -1.279 -6.937 3.976 1.00 94.56 88 THR A N 1
ATOM 700 C CA . THR A 1 88 ? 0.152 -7.245 3.899 1.00 94.56 88 THR A CA 1
ATOM 701 C C . THR A 1 88 ? 0.335 -8.414 2.946 1.00 94.56 88 THR A C 1
ATOM 703 O O . THR A 1 88 ? -0.258 -9.479 3.140 1.00 94.56 88 THR A O 1
ATOM 706 N N . ILE A 1 89 ? 1.135 -8.215 1.898 1.00 96.19 89 ILE A N 1
ATOM 707 C CA . ILE A 1 89 ? 1.403 -9.205 0.857 1.00 96.19 89 ILE A CA 1
ATOM 708 C C . ILE A 1 89 ? 2.879 -9.606 0.896 1.00 96.19 89 ILE A C 1
ATOM 710 O O . ILE A 1 89 ? 3.757 -8.767 0.714 1.00 96.19 89 ILE A O 1
ATOM 714 N N . ALA A 1 90 ? 3.147 -10.898 1.081 1.00 96.00 90 ALA A N 1
ATOM 715 C CA . ALA A 1 90 ? 4.493 -11.460 1.154 1.00 96.00 90 ALA A CA 1
ATOM 716 C C . ALA A 1 90 ? 4.531 -12.855 0.523 1.00 96.00 90 ALA A C 1
ATOM 718 O O . ALA A 1 90 ? 3.628 -13.668 0.739 1.00 96.00 90 ALA A O 1
ATOM 719 N N . GLU A 1 91 ? 5.571 -13.139 -0.264 1.00 94.56 91 GLU A N 1
ATOM 720 C CA . GLU A 1 91 ? 5.812 -14.452 -0.886 1.00 94.56 91 GLU A CA 1
ATOM 721 C C . GLU A 1 91 ? 4.579 -15.035 -1.613 1.00 94.56 91 GLU A C 1
ATOM 723 O O . GLU A 1 91 ? 4.298 -16.238 -1.589 1.00 94.56 91 GLU A O 1
ATOM 728 N N . GLY A 1 92 ? 3.794 -14.169 -2.261 1.00 93.69 92 GLY A N 1
ATOM 729 C CA . GLY A 1 92 ? 2.586 -14.547 -2.990 1.00 93.69 92 GLY A CA 1
ATOM 730 C C . GLY A 1 92 ? 1.355 -14.851 -2.140 1.00 93.69 92 GLY A C 1
ATOM 731 O O . GLY A 1 92 ? 0.348 -15.307 -2.689 1.00 93.69 92 GLY A O 1
ATOM 732 N N . LYS A 1 93 ? 1.415 -14.606 -0.832 1.00 92.94 93 LYS A N 1
ATOM 733 C CA . LYS A 1 93 ? 0.288 -14.690 0.101 1.00 92.94 93 LYS A CA 1
ATOM 734 C C . LYS A 1 93 ? -0.102 -13.295 0.563 1.00 92.94 93 LYS A C 1
ATOM 736 O O . LYS A 1 93 ? 0.718 -12.386 0.542 1.00 92.94 93 LYS A O 1
ATOM 741 N N . SER A 1 94 ? -1.346 -13.141 0.989 1.00 92.88 94 SER A N 1
ATOM 742 C CA . SER A 1 94 ? -1.853 -11.901 1.566 1.00 92.88 94 SER A CA 1
ATOM 743 C C . SER A 1 94 ? -2.597 -12.185 2.862 1.00 92.88 94 SER A C 1
ATOM 745 O O . SER A 1 94 ? -3.244 -13.225 3.003 1.00 92.88 94 SER A O 1
ATOM 747 N N . ASN A 1 95 ? -2.492 -11.248 3.795 1.00 92.56 95 ASN A N 1
ATOM 748 C CA . ASN A 1 95 ? -3.423 -11.096 4.901 1.00 92.56 95 ASN A CA 1
ATOM 749 C C . ASN A 1 95 ? -4.236 -9.832 4.620 1.00 92.56 95 ASN A C 1
ATOM 751 O O . ASN A 1 95 ? -3.652 -8.753 4.596 1.00 92.56 95 ASN A O 1
ATOM 755 N N . GLU A 1 96 ? -5.522 -9.986 4.314 1.00 89.12 96 GLU A N 1
ATOM 756 C CA . GLU A 1 96 ? -6.411 -8.921 3.837 1.00 89.12 96 GLU A CA 1
ATOM 757 C C . GLU A 1 96 ? -7.465 -8.628 4.910 1.00 89.12 96 GLU A C 1
ATOM 759 O O . GLU A 1 96 ? -8.136 -9.539 5.395 1.00 89.12 96 GLU A O 1
ATOM 764 N N . GLU A 1 97 ? -7.627 -7.357 5.252 1.00 86.31 97 GLU A N 1
ATOM 765 C CA . GLU A 1 97 ? -8.624 -6.847 6.185 1.00 86.31 97 GLU A CA 1
ATOM 766 C C . GLU A 1 97 ? -9.429 -5.756 5.477 1.00 86.31 97 GLU A C 1
ATOM 768 O O . GLU A 1 97 ? -8.858 -4.826 4.909 1.00 86.31 97 GLU A O 1
ATOM 773 N N . ALA A 1 98 ? -10.755 -5.886 5.461 1.00 83.56 98 ALA A N 1
ATOM 774 C CA . ALA A 1 98 ? -11.654 -4.921 4.839 1.00 83.56 98 ALA A CA 1
ATOM 775 C C . ALA A 1 98 ? -12.612 -4.369 5.897 1.00 83.56 98 ALA A C 1
ATOM 777 O O . ALA A 1 98 ? -13.384 -5.119 6.489 1.00 83.56 98 ALA A O 1
ATOM 778 N N . ILE A 1 99 ? -12.557 -3.057 6.098 1.00 82.25 99 ILE A N 1
ATOM 779 C CA . ILE A 1 99 ? -13.296 -2.299 7.106 1.00 82.25 99 ILE A CA 1
ATOM 780 C C . ILE A 1 99 ? -14.328 -1.445 6.372 1.00 82.25 99 ILE A C 1
ATOM 782 O O . ILE A 1 99 ? -14.022 -0.832 5.351 1.00 82.25 99 ILE A O 1
ATOM 786 N N . SER A 1 100 ? -15.563 -1.403 6.863 1.00 80.44 100 SER A N 1
ATOM 787 C CA . SER A 1 100 ? -16.656 -0.638 6.243 1.00 80.44 100 SER A CA 1
ATOM 788 C C . SER A 1 100 ? -17.174 0.447 7.179 1.00 80.44 100 SER A C 1
ATOM 790 O O . SER A 1 100 ? -16.950 0.346 8.375 1.00 80.44 100 SER A O 1
ATOM 792 N N . LEU A 1 101 ? -17.922 1.436 6.675 1.00 76.25 101 LEU A N 1
ATOM 793 C CA . LEU A 1 101 ? -18.503 2.515 7.504 1.00 76.25 101 LEU A CA 1
ATOM 794 C C . LEU A 1 101 ? -19.320 2.056 8.724 1.00 76.25 101 LEU A C 1
ATOM 796 O O . LEU A 1 101 ? -19.571 2.853 9.619 1.00 76.25 101 LEU A O 1
ATOM 800 N N . VAL A 1 102 ? -19.820 0.818 8.724 1.00 79.19 102 VAL A N 1
ATOM 801 C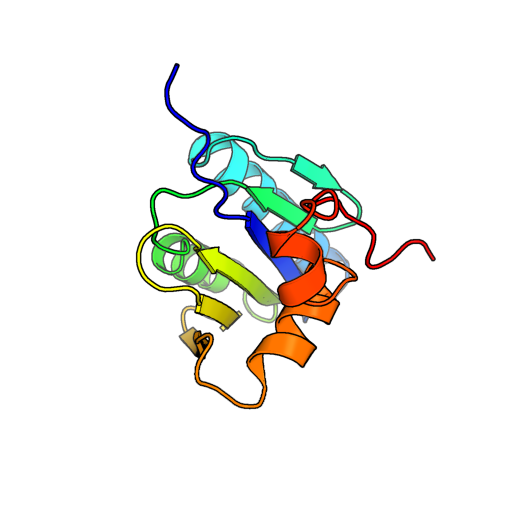 CA . VAL A 1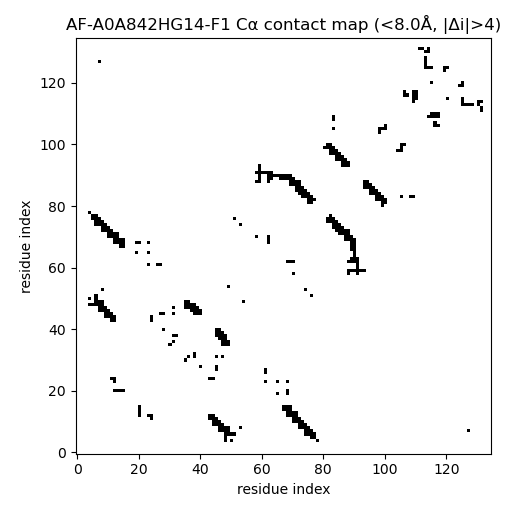 102 ? -20.609 0.273 9.842 1.00 79.19 102 VAL A CA 1
ATOM 802 C C . VAL A 1 102 ? -19.746 -0.401 10.909 1.00 79.19 102 VAL A C 1
ATOM 804 O O . VAL A 1 102 ? -20.291 -0.943 11.865 1.00 79.19 102 VAL A O 1
ATOM 807 N N . ASP A 1 103 ? -18.432 -0.422 10.708 1.00 81.44 103 ASP A N 1
ATOM 808 C CA . ASP A 1 103 ? -17.459 -0.979 11.635 1.00 81.44 103 ASP A CA 1
ATOM 809 C C . ASP A 1 103 ? -16.986 0.097 12.623 1.00 81.44 103 ASP A C 1
ATOM 811 O O . ASP A 1 103 ? -16.764 1.247 12.235 1.00 81.44 103 ASP A O 1
ATOM 815 N N . ASP A 1 104 ? -16.806 -0.287 13.887 1.00 81.06 104 ASP A N 1
ATOM 816 C CA . ASP A 1 104 ? -16.394 0.618 14.965 1.00 81.06 104 ASP A CA 1
ATOM 817 C C . ASP A 1 104 ? -14.971 1.167 14.733 1.00 81.06 104 ASP A C 1
ATOM 819 O O . ASP A 1 104 ? -14.644 2.267 15.186 1.00 81.06 104 ASP A O 1
ATOM 823 N N . ASP A 1 105 ? -14.139 0.442 13.976 1.00 82.75 105 ASP A N 1
ATOM 824 C CA . ASP A 1 105 ? -12.749 0.819 13.691 1.00 82.75 105 ASP A CA 1
ATOM 825 C C . ASP A 1 105 ? -12.586 1.709 12.440 1.00 82.75 105 ASP A C 1
ATOM 827 O O . ASP A 1 105 ? -11.484 2.199 12.162 1.00 82.75 105 ASP A O 1
ATOM 831 N N . PHE A 1 106 ? -13.662 1.967 11.682 1.00 83.69 106 PHE A N 1
ATOM 832 C CA . PHE A 1 106 ? -13.586 2.708 10.417 1.00 83.69 106 PHE A CA 1
ATOM 833 C C . PHE A 1 106 ? -13.005 4.112 10.582 1.00 83.69 106 PHE A C 1
ATOM 835 O O . PHE A 1 106 ? -12.059 4.465 9.883 1.00 83.69 106 PHE A O 1
ATOM 842 N N . ASP A 1 107 ? -13.536 4.905 11.513 1.00 82.25 107 ASP A N 1
ATOM 843 C CA . ASP A 1 107 ? -13.133 6.306 11.687 1.00 82.25 107 ASP A CA 1
ATOM 844 C C . ASP A 1 107 ? -11.672 6.440 12.132 1.00 82.25 107 ASP A C 1
ATOM 846 O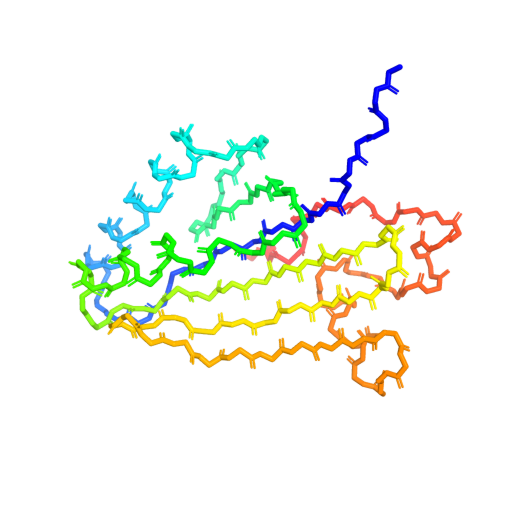 O . ASP A 1 107 ? -10.981 7.380 11.733 1.00 82.25 107 ASP A O 1
ATOM 850 N N . ALA A 1 108 ? -11.178 5.490 12.932 1.00 82.19 108 ALA A N 1
ATOM 851 C CA . ALA A 1 108 ? -9.783 5.468 13.356 1.00 82.19 108 ALA A CA 1
ATOM 852 C C . ALA A 1 108 ? -8.851 5.260 12.155 1.00 82.19 108 ALA A C 1
ATOM 854 O O . ALA A 1 108 ? -7.866 5.984 11.999 1.00 82.19 108 ALA A O 1
ATOM 855 N N . VAL A 1 109 ? -9.191 4.310 11.283 1.00 78.06 109 VAL A N 1
ATOM 856 C CA . VAL A 1 109 ? -8.419 4.019 10.073 1.00 78.06 109 VAL A CA 1
ATOM 857 C C . VAL A 1 109 ? -8.575 5.118 9.024 1.00 78.06 109 VAL A C 1
ATOM 859 O O . VAL A 1 109 ? -7.596 5.510 8.396 1.00 78.06 109 VAL A O 1
ATOM 862 N N . PHE A 1 110 ? -9.774 5.664 8.853 1.00 79.75 110 PHE A N 1
ATOM 863 C CA . PHE A 1 110 ? -10.015 6.787 7.956 1.00 79.75 110 PHE A CA 1
ATOM 864 C C . PHE A 1 110 ? -9.171 8.001 8.370 1.00 79.75 110 PHE A C 1
ATOM 866 O O . PHE A 1 110 ? -8.474 8.583 7.542 1.00 79.75 110 PHE A O 1
ATOM 873 N N . ASN A 1 111 ? -9.162 8.341 9.661 1.00 79.50 111 ASN A N 1
ATOM 874 C CA . ASN A 1 111 ? -8.372 9.452 10.187 1.00 79.50 111 ASN A CA 1
ATOM 875 C C . ASN A 1 111 ? -6.862 9.213 10.102 1.00 79.50 111 ASN A C 1
ATOM 877 O O . ASN A 1 111 ? -6.112 10.168 9.925 1.00 79.50 111 ASN A O 1
ATOM 881 N N . GLU A 1 112 ? -6.407 7.960 10.183 1.00 75.44 112 GLU A N 1
ATOM 882 C CA . GLU A 1 112 ? -5.029 7.616 9.834 1.00 75.44 112 GLU A CA 1
ATOM 883 C C . GLU A 1 112 ? -4.753 8.086 8.397 1.00 75.44 112 GLU A C 1
ATOM 885 O O . GLU A 1 112 ? -3.944 8.981 8.194 1.00 75.44 112 GLU A O 1
ATOM 890 N N . ILE A 1 113 ? -5.505 7.607 7.408 1.00 71.69 113 ILE A N 1
ATOM 891 C CA . ILE A 1 113 ? -5.260 7.899 5.984 1.00 71.69 113 ILE A CA 1
ATOM 892 C C . ILE A 1 113 ? -5.382 9.388 5.645 1.00 71.69 113 ILE A C 1
ATOM 894 O O . ILE A 1 113 ? -4.504 9.963 4.996 1.00 71.69 113 ILE A O 1
ATOM 898 N N . TYR A 1 114 ? -6.490 9.996 6.060 1.00 72.19 114 TYR A N 1
ATOM 899 C CA . TYR A 1 114 ? -6.937 11.305 5.590 1.00 72.19 114 TYR A CA 1
ATOM 900 C C . TYR A 1 114 ? -6.587 12.444 6.556 1.00 72.19 114 TYR A C 1
ATOM 902 O O . TYR A 1 114 ? -6.733 13.617 6.207 1.00 72.19 114 TYR A O 1
ATOM 910 N N . GLY A 1 115 ? -6.107 12.129 7.765 1.00 75.75 115 GLY A N 1
ATOM 911 C CA . GLY A 1 115 ? -5.765 13.116 8.794 1.00 75.75 115 GLY A CA 1
ATOM 912 C C . GLY A 1 115 ? -6.965 13.898 9.342 1.00 75.75 115 GLY A C 1
ATOM 913 O O . GLY A 1 115 ? -6.777 14.951 9.958 1.00 75.75 115 GLY A O 1
ATOM 914 N N . CYS A 1 116 ? -8.184 13.428 9.079 1.00 78.44 116 CYS A N 1
ATOM 915 C CA . CYS A 1 116 ? -9.434 13.974 9.592 1.00 78.44 116 CYS A CA 1
ATOM 916 C C . CYS A 1 116 ? -10.495 12.870 9.714 1.00 78.44 116 CYS A C 1
ATOM 918 O O . CYS A 1 116 ? -10.333 11.795 9.142 1.00 78.44 116 CYS A O 1
ATOM 920 N N . SER A 1 117 ? -11.592 13.116 10.436 1.00 84.69 117 SER A N 1
ATOM 921 C CA . SER A 1 117 ? -12.693 12.146 10.506 1.00 84.69 117 SER A CA 1
ATOM 922 C C . SER A 1 117 ? -13.504 12.095 9.210 1.00 84.69 117 SER A C 1
ATOM 924 O O . SER A 1 117 ? -13.533 13.058 8.437 1.00 84.69 117 SER A O 1
AT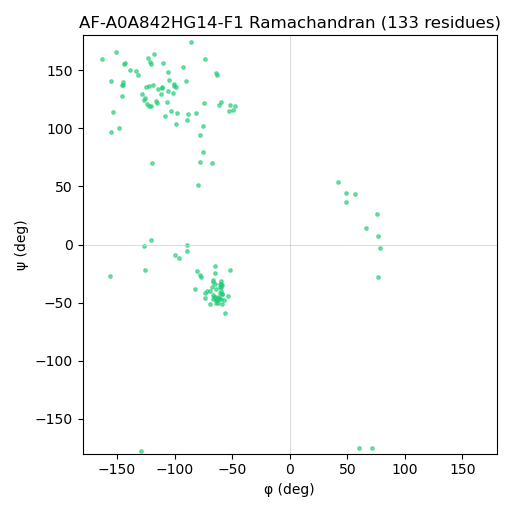OM 926 N N . TYR A 1 118 ? -14.239 11.001 9.006 1.00 80.62 118 TYR A N 1
ATOM 927 C CA . TYR A 1 118 ? -15.138 10.872 7.862 1.00 80.62 118 TYR A CA 1
ATOM 928 C C . TYR A 1 118 ? -16.205 11.977 7.836 1.00 80.62 118 TYR A C 1
ATOM 930 O O . TYR A 1 118 ? -16.416 12.610 6.805 1.00 80.62 118 TYR A O 1
ATOM 938 N N . GLU A 1 119 ? -16.793 12.312 8.991 1.00 84.12 119 GLU A N 1
ATOM 939 C CA . GLU A 1 119 ? -17.785 13.394 9.106 1.00 84.12 119 GLU A CA 1
ATOM 940 C C . GLU A 1 119 ? -17.225 14.770 8.676 1.00 84.12 119 GLU A C 1
ATOM 942 O O . GLU A 1 119 ? -17.958 15.636 8.187 1.00 84.12 119 GLU A O 1
ATOM 947 N N . GLN A 1 120 ? -15.925 15.009 8.882 1.00 83.19 120 GLN A N 1
ATOM 948 C CA . GLN A 1 120 ? -15.256 16.227 8.419 1.00 83.19 120 GLN A CA 1
ATOM 949 C C . GLN A 1 120 ? -15.064 16.193 6.903 1.00 83.19 120 GLN A C 1
ATOM 951 O O . GLN A 1 120 ? -15.407 17.168 6.231 1.00 83.19 120 GLN A O 1
ATOM 956 N N . TRP A 1 121 ? -14.586 15.062 6.380 1.00 81.19 121 TRP A N 1
ATOM 957 C CA . TRP A 1 121 ? -14.380 14.843 4.952 1.00 81.19 121 TRP A CA 1
ATOM 958 C C . TRP A 1 121 ? -15.678 14.967 4.138 1.00 81.19 121 TRP A C 1
ATOM 960 O O . TRP A 1 121 ? -15.671 15.611 3.091 1.00 81.19 121 TRP A O 1
ATOM 970 N N . GLU A 1 122 ? -16.812 14.463 4.642 1.00 77.19 122 GLU A N 1
ATOM 971 C CA . GLU A 1 122 ? -18.120 14.594 3.975 1.00 77.19 122 GLU A CA 1
ATOM 972 C C . GLU A 1 122 ? -18.556 16.056 3.786 1.00 77.19 12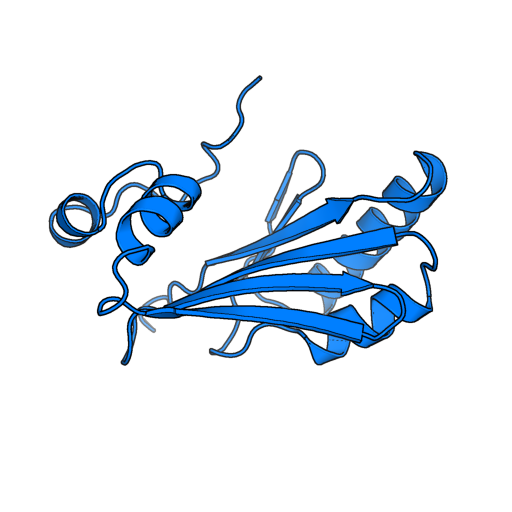2 GLU A C 1
ATOM 974 O O . GLU A 1 122 ? -19.219 16.399 2.807 1.00 77.19 122 GLU A O 1
ATOM 979 N N . LYS A 1 123 ? -18.208 16.937 4.732 1.00 80.19 123 LYS A N 1
ATOM 980 C CA . LYS A 1 123 ? -18.584 18.362 4.690 1.00 80.19 123 LYS A CA 1
ATOM 981 C C . LYS A 1 123 ? -17.645 19.169 3.806 1.00 80.19 123 LYS A C 1
ATOM 983 O O . LYS A 1 123 ? -18.072 20.101 3.125 1.00 80.19 123 LYS A O 1
ATOM 988 N N . GLN A 1 124 ? -16.364 18.842 3.865 1.00 75.38 124 GLN A N 1
ATOM 989 C CA . GLN A 1 124 ? -15.320 19.423 3.048 1.00 75.38 124 GLN A CA 1
ATOM 990 C C . GLN A 1 124 ? -14.220 18.373 2.944 1.00 75.38 124 GLN A C 1
ATOM 992 O O . GLN A 1 124 ? -13.588 18.104 3.968 1.00 75.38 124 GLN A O 1
ATOM 997 N N . PRO A 1 125 ? -13.959 17.814 1.746 1.00 67.31 125 PRO A N 1
ATOM 998 C CA . PRO A 1 125 ? -12.895 16.844 1.581 1.00 67.31 125 PRO A CA 1
ATOM 999 C C . PRO A 1 125 ? -11.604 17.418 2.144 1.00 67.31 125 PRO A C 1
ATOM 1001 O O . PRO A 1 125 ? -11.090 18.439 1.675 1.00 67.31 125 PRO A O 1
ATOM 1004 N N . CYS A 1 126 ? -11.112 16.786 3.202 1.00 66.50 126 CYS A N 1
ATOM 1005 C CA . CYS A 1 126 ? -9.746 16.986 3.637 1.00 66.50 126 CYS A CA 1
ATOM 1006 C C . CYS A 1 126 ? -8.904 16.563 2.441 1.00 66.50 126 CYS A C 1
ATOM 1008 O O . CYS A 1 126 ? -9.124 15.461 1.936 1.00 66.50 126 CYS A O 1
ATOM 1010 N N . GLU A 1 127 ? -8.046 17.449 1.921 1.00 53.25 127 GLU A N 1
ATOM 1011 C CA . GLU A 1 127 ? -7.249 17.122 0.735 1.00 53.25 127 GLU A CA 1
ATOM 1012 C C . GLU A 1 127 ? -6.621 15.734 0.934 1.00 53.25 127 GLU A C 1
ATOM 1014 O O . GLU A 1 127 ? -5.883 15.554 1.911 1.00 53.25 127 GLU A O 1
ATOM 1019 N N . PRO A 1 128 ? -6.931 14.745 0.075 1.00 55.75 128 PRO A N 1
ATOM 1020 C CA . PRO A 1 128 ? -6.396 13.403 0.209 1.00 55.75 128 PRO A CA 1
ATOM 1021 C C . PRO A 1 128 ? -4.946 13.443 -0.250 1.00 55.75 128 PRO A C 1
ATOM 1023 O O . PRO A 1 128 ? -4.607 13.183 -1.397 1.00 55.75 128 PRO A O 1
ATOM 1026 N N . PHE A 1 129 ? -4.074 13.907 0.629 1.00 48.59 129 PHE A N 1
ATOM 1027 C CA . PHE A 1 129 ? -2.701 14.209 0.285 1.00 48.59 129 PHE A CA 1
ATOM 1028 C C . PHE A 1 129 ? -1.846 13.936 1.506 1.00 48.59 129 PHE A C 1
ATOM 1030 O O . PHE A 1 129 ? -1.754 14.774 2.398 1.00 48.59 129 PHE A O 1
ATOM 1037 N N . VAL A 1 130 ? -1.182 12.777 1.507 1.00 47.25 130 VAL A N 1
ATOM 1038 C CA . VAL A 1 130 ? 0.254 12.709 1.820 1.00 47.25 130 VAL A CA 1
ATOM 1039 C C . VAL A 1 130 ? 0.650 13.614 3.007 1.00 47.25 130 VAL A C 1
ATOM 1041 O O . VAL A 1 130 ? 1.499 14.494 2.885 1.00 47.25 130 VAL A O 1
ATOM 1044 N N . LYS A 1 131 ? -0.017 13.459 4.157 1.00 37.44 131 LYS A N 1
ATOM 1045 C CA . LYS A 1 131 ? 0.309 14.191 5.398 1.00 37.44 131 LYS A CA 1
ATOM 1046 C C . LYS A 1 131 ? 0.524 13.300 6.614 1.00 37.44 131 LYS A C 1
ATOM 1048 O O . LYS A 1 131 ? 0.953 13.792 7.651 1.00 37.44 131 LYS A O 1
ATOM 1053 N N . LEU A 1 132 ? 0.380 11.991 6.462 1.00 36.62 132 LEU A N 1
ATOM 1054 C CA . LEU A 1 132 ? 1.219 11.042 7.178 1.00 36.62 132 LEU A CA 1
ATOM 1055 C C . LEU A 1 132 ? 2.436 10.834 6.270 1.00 36.62 132 LEU A C 1
ATOM 1057 O O . LEU A 1 132 ? 2.279 10.334 5.171 1.00 36.62 132 LEU A O 1
ATOM 1061 N N . PHE A 1 133 ? 3.682 11.204 6.497 1.00 39.44 133 PHE A N 1
ATOM 1062 C CA . PHE A 1 133 ? 4.442 11.420 7.700 1.00 39.44 133 PHE A CA 1
ATOM 1063 C C . PHE A 1 133 ? 5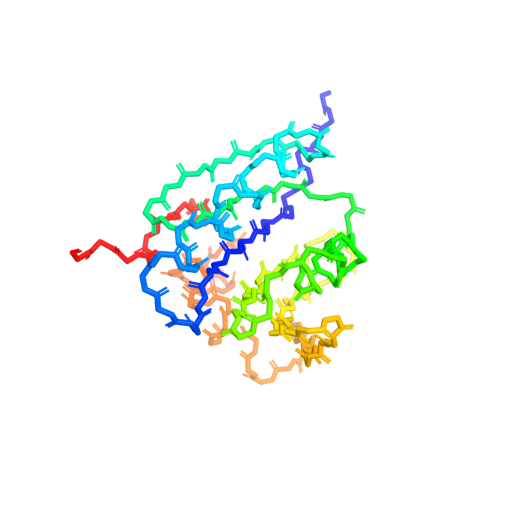.533 12.408 7.260 1.00 39.44 133 PHE A C 1
ATOM 1065 O O . PHE A 1 133 ? 6.504 12.005 6.621 1.00 39.44 133 PHE A O 1
ATOM 1072 N N . ALA A 1 134 ? 5.328 13.705 7.492 1.00 30.14 134 ALA A N 1
ATOM 1073 C CA . ALA A 1 134 ? 6.437 14.647 7.485 1.00 30.14 134 ALA A CA 1
ATOM 1074 C C . ALA A 1 134 ? 7.192 14.428 8.799 1.00 30.14 134 ALA A C 1
ATOM 1076 O O . ALA A 1 134 ? 6.724 14.802 9.875 1.00 30.14 134 ALA A O 1
ATOM 1077 N N . SER A 1 135 ? 8.317 13.733 8.719 1.00 32.22 135 SER A N 1
ATOM 1078 C CA . SER A 1 135 ? 9.352 13.704 9.750 1.00 32.22 135 SER A CA 1
ATOM 1079 C C . SER A 1 135 ? 10.690 13.694 9.040 1.00 32.22 135 SER A C 1
ATOM 1081 O O . SER A 1 135 ? 10.870 12.796 8.190 1.00 32.22 135 SER A O 1
#

Secondary structure (DSSP, 8-state):
--------EEEEEEES-HHHHHHHHHHHHHHHHHH-EEEEEETTEEEEE-SSS--HHHHHHHHHHSTTEEEEEEEEE-SSS-EEEEEEEETTEEEEEEEETTSTTHHHHHHHHHSS-HHHHHHS-------TT--

pLDDT: mean 79.06, std 16.62, range [29.67, 96.75]

Foldseek 3Di:
DPDPQPKKKKKAKDFDDPVLLVVLLVVVLVVCVVDFAPWDDDDRMTITDDPPDDPLVSLLVSQLVRARMWMWMWIFGDDPWTKIKTWIHHNSDIDIDIGGPVDPCVQVVVCVQLVHGPVVCVVPNSPRDDVPPDD

Mean predicted aligned error: 7.55 Å

Organism: NCBI:txid1804625